Protein AF-A0AAD4MM34-F1 (afdb_monomer)

Radius of gyration: 17.15 Å; Cα contacts (8 Å, |Δi|>4): 185; chains: 1; bounding box: 42×34×50 Å

Solvent-accessible surface area (backbone atoms only — not comparable to full-atom values): 7566 Å² total; per-residue (Å²): 132,86,87,75,75,88,84,74,72,84,80,89,52,63,67,66,47,63,66,39,61,84,50,73,46,68,28,72,73,43,73,47,90,59,37,46,33,30,48,37,37,30,31,43,78,44,72,58,69,94,59,93,85,76,58,54,77,40,83,46,77,46,79,46,81,37,72,49,83,89,48,89,38,82,68,40,67,50,80,52,70,50,74,49,72,50,72,57,93,53,86,96,50,78,68,48,75,46,81,43,80,74,47,83,44,58,27,59,77,85,59,100,67,78,67,56,111

InterPro domains:
  IPR002083 MATH/TRAF domain [PF00917] (14-91)
  IPR008974 TRAF-like [G3DSA:2.60.210.10] (1-113)

Foldseek 3Di:
DPQDDDFDDDDPDPVVQQVPQPDKDWGAWDDTPLWTKIKIKGKDWDWPDPDPDDTDIDIDIDIDMDTNVVFQDQADWDWDKDKDWDDDPDPPDDIDIDTDHGDTHGGDPDDPPSPRD

Mean predicted aligned error: 9.87 Å

Nearest PDB structures (foldseek):
  1lwt-assembly1_A  TM=4.517E-01  e=5.619E+00  Saccharomyces cerevisiae
  1gpp-assembly1_A  TM=4.466E-01  e=9.126E+00  Saccharomyces cerevisiae

Sequence (117 aa):
MTEEGNLELRILNLEKLMHYETQQTLSPAKCIRGLAWKISVNPCSIFRHHAKANATQYKALQFFLQCNGGDDSSTWSCHASATLHIVSQKEGVDVIVHQLIKIHQLIPLNDHNFLSC

Secondary structure (DSSP, 8-state):
-----------S-HHHHHH-TT--EEPPPE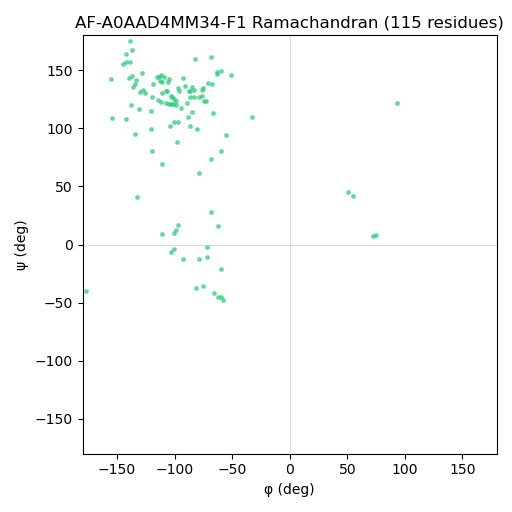EETTEEEEEEEEEEEEEE-S-TT--EEEEEEEEEEEESTT---SSEEEEEEEEEEE--SSTTPPPEEEEEEEEEEEE----S-----

pLDDT: mean 76.01, std 16.18, range [42.09, 93.81]

Structure (mmCIF, N/CA/C/O backbone):
data_AF-A0AAD4MM34-F1
#
_entry.id   AF-A0AAD4MM34-F1
#
loop_
_atom_site.group_PDB
_atom_site.id
_atom_site.type_symbol
_atom_site.label_atom_id
_atom_site.label_alt_id
_atom_site.label_comp_id
_atom_site.label_asym_id
_atom_site.label_entity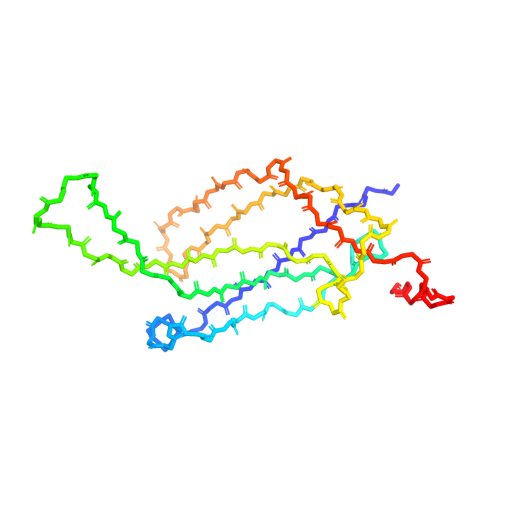_id
_atom_site.label_seq_id
_atom_site.pdbx_PDB_ins_code
_atom_site.Cartn_x
_atom_site.Cartn_y
_atom_site.Cartn_z
_atom_site.occupancy
_atom_site.B_iso_or_equiv
_atom_site.auth_seq_id
_atom_site.auth_comp_id
_atom_site.auth_asym_id
_atom_site.auth_atom_id
_atom_site.pdbx_PDB_model_num
ATOM 1 N N . MET A 1 1 ? -7.584 -0.112 -26.512 1.00 44.22 1 MET A N 1
ATOM 2 C CA . MET A 1 1 ? -7.502 -0.943 -25.294 1.00 44.22 1 MET A CA 1
ATOM 3 C C . MET A 1 1 ? -7.275 0.009 -24.138 1.00 44.22 1 MET A C 1
ATOM 5 O O . MET A 1 1 ? -6.279 0.714 -24.148 1.00 44.22 1 MET A O 1
ATOM 9 N N . THR A 1 2 ? -8.249 0.172 -23.248 1.00 46.62 2 THR A N 1
ATOM 10 C CA . THR A 1 2 ? -8.176 1.132 -22.138 1.00 46.62 2 THR A CA 1
ATOM 11 C C . THR A 1 2 ? -7.356 0.525 -20.999 1.00 46.62 2 THR A C 1
ATOM 13 O O . THR A 1 2 ? -7.823 -0.334 -20.262 1.00 46.62 2 THR A O 1
ATOM 16 N N . GLU A 1 3 ? -6.086 0.927 -20.931 1.00 61.25 3 GLU A N 1
ATOM 17 C CA . GLU A 1 3 ? -5.048 0.441 -20.012 1.00 61.25 3 GLU A CA 1
ATOM 18 C C . GLU A 1 3 ? -5.168 1.060 -18.602 1.00 61.25 3 GLU A C 1
ATOM 20 O O . GLU A 1 3 ? -4.282 1.785 -18.136 1.00 61.25 3 GLU A O 1
ATOM 25 N N . GLU A 1 4 ? -6.290 0.817 -17.930 1.00 73.88 4 GLU A N 1
ATOM 26 C CA . GLU A 1 4 ? -6.497 1.156 -16.518 1.00 73.88 4 GLU A CA 1
ATOM 27 C C . GLU A 1 4 ? -6.434 -0.122 -15.675 1.00 73.88 4 GLU A C 1
ATOM 29 O O . GLU A 1 4 ? -6.907 -1.182 -16.088 1.00 73.88 4 GLU A O 1
ATOM 34 N N . GLY A 1 5 ? -5.810 -0.051 -14.499 1.00 83.81 5 GLY A N 1
ATOM 35 C CA . GLY A 1 5 ? -5.616 -1.211 -13.637 1.00 83.81 5 GLY A CA 1
ATOM 36 C C . GLY A 1 5 ? -5.908 -0.889 -12.180 1.00 83.81 5 GLY A C 1
ATOM 37 O O . GLY A 1 5 ? -5.461 0.125 -11.657 1.00 83.81 5 GLY A O 1
ATOM 38 N N . ASN A 1 6 ? -6.637 -1.786 -11.519 1.00 90.12 6 ASN A N 1
ATOM 39 C CA . ASN A 1 6 ? -6.950 -1.675 -10.094 1.00 90.12 6 ASN A CA 1
ATOM 40 C C . ASN A 1 6 ? -5.983 -2.518 -9.261 1.00 90.12 6 ASN A C 1
ATOM 42 O O . ASN A 1 6 ? -5.739 -3.681 -9.599 1.00 90.12 6 ASN A O 1
ATOM 46 N N . LEU A 1 7 ? -5.478 -1.949 -8.169 1.00 91.44 7 LEU A N 1
ATOM 47 C CA . LEU A 1 7 ? -4.671 -2.625 -7.153 1.00 91.44 7 LEU A CA 1
ATOM 48 C C . LEU A 1 7 ? -5.473 -2.710 -5.858 1.00 91.44 7 LEU A C 1
ATOM 50 O O . LEU A 1 7 ? -6.216 -1.787 -5.533 1.00 91.44 7 LEU A O 1
ATOM 54 N N . GLU A 1 8 ? -5.286 -3.787 -5.105 1.00 93.69 8 GLU A N 1
ATOM 55 C CA . GLU A 1 8 ? -5.965 -3.983 -3.828 1.00 93.69 8 GLU A CA 1
ATOM 56 C C . GLU A 1 8 ? -4.977 -4.470 -2.768 1.00 93.69 8 GLU A C 1
ATOM 58 O O . GLU A 1 8 ? -4.127 -5.326 -3.024 1.00 93.69 8 GLU A O 1
ATOM 63 N N . LEU A 1 9 ? -5.106 -3.923 -1.560 1.00 93.81 9 LEU A N 1
ATOM 64 C CA . LEU A 1 9 ? -4.422 -4.395 -0.366 1.00 93.81 9 LEU A CA 1
ATOM 65 C C . LEU A 1 9 ? -5.440 -4.544 0.759 1.00 93.81 9 LEU A C 1
ATOM 67 O O . LEU A 1 9 ? -5.998 -3.559 1.241 1.00 93.81 9 LEU A O 1
ATOM 71 N N . ARG A 1 10 ? -5.631 -5.779 1.222 1.00 93.31 10 ARG A N 1
ATOM 72 C CA . ARG A 1 10 ? -6.487 -6.068 2.368 1.00 93.31 10 ARG A CA 1
ATOM 73 C C . ARG A 1 10 ? -5.668 -6.133 3.654 1.00 93.31 10 ARG A C 1
ATOM 75 O O . ARG A 1 10 ? -4.825 -7.010 3.823 1.00 93.31 10 ARG A O 1
ATOM 82 N N . ILE A 1 11 ? -5.957 -5.234 4.592 1.00 90.88 11 ILE A N 1
ATOM 83 C CA . ILE A 1 11 ? -5.346 -5.232 5.928 1.00 90.88 11 ILE A CA 1
ATOM 84 C C . ILE A 1 11 ? -6.172 -6.146 6.838 1.00 90.88 11 ILE A C 1
ATOM 86 O O . ILE A 1 11 ? -7.247 -5.772 7.296 1.00 90.88 11 ILE A O 1
ATOM 90 N N . LEU A 1 12 ? -5.681 -7.361 7.093 1.00 89.44 12 LEU A N 1
ATOM 91 C CA . LEU A 1 12 ? -6.401 -8.349 7.910 1.00 89.44 12 LEU A CA 1
ATOM 92 C C . LEU A 1 12 ? -6.342 -8.041 9.411 1.00 89.44 12 LEU A C 1
ATOM 94 O O . LEU A 1 12 ? -7.309 -8.277 10.126 1.00 89.44 12 LEU A O 1
ATOM 98 N N . ASN A 1 13 ? -5.211 -7.517 9.889 1.00 89.56 13 ASN A N 1
ATOM 99 C CA . ASN A 1 13 ? -5.007 -7.201 11.299 1.00 89.56 13 ASN A CA 1
ATOM 100 C C . ASN A 1 13 ? -4.379 -5.809 11.443 1.00 89.56 13 ASN A C 1
ATOM 102 O O . ASN A 1 13 ? -3.161 -5.646 11.338 1.00 89.56 13 ASN A O 1
ATOM 106 N N . LEU A 1 14 ? -5.239 -4.811 11.658 1.00 88.19 14 LEU A N 1
ATOM 107 C CA . LEU A 1 14 ? -4.831 -3.416 11.799 1.00 88.19 14 LEU A CA 1
ATOM 108 C C . LEU A 1 14 ? -3.988 -3.197 13.060 1.00 88.19 14 LEU A C 1
ATOM 110 O O . LEU A 1 14 ? -2.983 -2.505 12.994 1.00 88.19 14 LEU A O 1
ATOM 114 N N . GLU A 1 15 ? -4.345 -3.807 14.190 1.00 88.38 15 GLU A N 1
ATOM 115 C CA . GLU A 1 15 ? -3.599 -3.641 15.444 1.00 88.38 15 GLU A CA 1
ATOM 116 C C . GLU A 1 15 ? -2.166 -4.154 15.320 1.00 88.38 15 GLU A C 1
ATOM 118 O O . GLU A 1 15 ? -1.221 -3.458 15.688 1.00 88.38 15 GLU A O 1
ATOM 123 N N . LYS A 1 16 ? -2.002 -5.339 14.721 1.00 88.19 16 LYS A N 1
ATOM 124 C CA . LYS A 1 16 ? -0.689 -5.915 14.435 1.00 88.19 16 LYS A CA 1
ATOM 125 C C . LYS A 1 16 ? 0.117 -5.002 13.517 1.00 88.19 16 LYS A C 1
ATOM 127 O O . LYS A 1 16 ? 1.281 -4.751 13.805 1.00 88.19 16 LYS A O 1
ATOM 132 N N . LEU A 1 17 ? -0.499 -4.482 12.452 1.00 87.31 17 LEU A N 1
ATOM 133 C CA . LEU A 1 17 ? 0.156 -3.531 11.553 1.00 87.31 17 LEU A CA 1
ATOM 134 C C . LEU A 1 17 ? 0.629 -2.287 12.320 1.00 87.31 17 LEU A C 1
ATOM 136 O O . LEU A 1 17 ? 1.786 -1.913 12.211 1.00 87.31 17 LEU A O 1
ATOM 140 N N . MET A 1 18 ? -0.229 -1.697 13.155 1.00 86.81 18 MET A N 1
ATOM 141 C CA . MET A 1 18 ? 0.057 -0.478 13.926 1.00 86.81 18 MET A CA 1
ATOM 142 C C . MET A 1 18 ? 1.044 -0.670 15.094 1.00 86.81 18 MET A C 1
ATOM 144 O O . MET A 1 18 ? 1.474 0.317 15.707 1.00 86.81 18 MET A O 1
ATOM 148 N N . HIS A 1 19 ? 1.375 -1.916 15.445 1.00 85.31 19 HIS A N 1
ATOM 149 C CA . HIS A 1 19 ? 2.331 -2.237 16.504 1.00 85.31 19 HIS A CA 1
ATOM 150 C C . HIS A 1 19 ? 3.785 -2.135 16.022 1.00 85.31 19 HIS A C 1
ATOM 152 O O . HIS A 1 19 ? 4.640 -1.654 16.762 1.00 85.31 19 HIS A O 1
ATOM 158 N N . TYR A 1 20 ? 4.063 -2.539 14.780 1.00 78.56 20 TYR A N 1
ATOM 159 C CA . TYR A 1 20 ? 5.412 -2.550 14.213 1.00 78.56 20 TYR A CA 1
ATOM 160 C C . TYR A 1 20 ? 5.653 -1.301 13.361 1.00 78.56 20 TYR A C 1
ATOM 162 O O . TYR A 1 20 ? 5.438 -1.313 12.152 1.00 78.56 20 TYR A O 1
ATOM 170 N N . GLU A 1 21 ? 6.120 -0.216 13.983 1.00 69.56 21 GLU A N 1
ATOM 171 C CA . GLU A 1 21 ? 6.264 1.094 13.318 1.00 69.56 21 GLU A CA 1
ATOM 172 C C . GLU A 1 21 ? 7.201 1.095 12.098 1.00 69.56 21 GLU A C 1
ATOM 174 O O . GLU A 1 21 ? 7.084 1.957 11.233 1.00 69.56 21 GLU A O 1
ATOM 179 N N . THR A 1 22 ? 8.097 0.115 11.986 1.00 70.81 22 THR A N 1
ATOM 180 C CA . THR A 1 22 ? 9.037 -0.017 10.863 1.00 70.81 22 THR A CA 1
ATOM 181 C C . THR A 1 22 ? 8.608 -1.042 9.814 1.00 70.81 22 THR A C 1
ATOM 183 O O . THR A 1 22 ? 9.284 -1.185 8.795 1.00 70.81 22 THR A O 1
ATOM 186 N N . GLN A 1 23 ? 7.508 -1.773 10.025 1.00 80.56 23 GLN A N 1
ATOM 187 C CA . GLN A 1 23 ? 7.122 -2.855 9.125 1.00 80.56 23 GLN A CA 1
ATOM 188 C C . GLN A 1 23 ? 6.253 -2.337 7.977 1.00 80.56 23 GLN A C 1
ATOM 190 O O . GLN A 1 23 ? 5.077 -2.013 8.145 1.00 80.56 23 GLN A O 1
ATOM 195 N N . GLN A 1 24 ? 6.832 -2.328 6.778 1.00 85.19 24 GLN A N 1
ATOM 196 C CA . GLN A 1 24 ? 6.096 -2.077 5.547 1.00 85.19 24 GLN A CA 1
ATOM 197 C C . GLN A 1 24 ? 5.285 -3.316 5.147 1.00 85.19 24 GLN A C 1
ATOM 199 O O . GLN A 1 24 ? 5.792 -4.437 5.121 1.00 85.19 24 GLN A O 1
ATOM 204 N N . THR A 1 25 ? 4.019 -3.104 4.800 1.00 90.88 25 THR A N 1
ATOM 205 C CA . THR A 1 25 ? 3.145 -4.109 4.190 1.00 90.88 25 THR A CA 1
ATOM 206 C C . THR A 1 25 ? 2.937 -3.773 2.722 1.00 90.88 25 THR A C 1
ATOM 208 O O . THR A 1 25 ? 2.635 -2.629 2.387 1.00 90.88 25 THR A O 1
ATOM 211 N N . LEU A 1 26 ? 3.086 -4.769 1.849 1.00 90.62 26 LEU A N 1
ATOM 212 C CA . LEU A 1 26 ? 2.947 -4.626 0.400 1.00 90.62 26 LEU A CA 1
ATOM 213 C C . LEU A 1 26 ? 1.738 -5.406 -0.113 1.00 90.62 26 LEU A C 1
ATOM 215 O O . LEU A 1 26 ? 1.460 -6.510 0.355 1.00 90.62 26 LEU A O 1
ATOM 219 N N . SER A 1 27 ? 1.053 -4.859 -1.116 1.00 93.00 27 SER A N 1
ATOM 220 C CA . SER A 1 27 ? 0.141 -5.646 -1.945 1.00 93.00 27 SER A CA 1
ATOM 221 C C . SER A 1 27 ? 0.921 -6.644 -2.807 1.00 93.00 27 SER A C 1
ATOM 223 O O . SER A 1 27 ? 2.112 -6.440 -3.082 1.00 93.00 27 SER A O 1
ATOM 225 N N . PRO A 1 28 ? 0.250 -7.682 -3.335 1.00 91.50 28 PRO A N 1
ATOM 226 C CA . PRO A 1 28 ? 0.752 -8.387 -4.506 1.00 91.50 28 PRO A CA 1
ATOM 227 C C . PRO A 1 28 ? 1.101 -7.397 -5.626 1.00 91.50 28 PRO A C 1
ATOM 229 O O . PRO A 1 28 ? 0.444 -6.361 -5.776 1.00 91.50 28 PRO A O 1
ATOM 232 N N . ALA A 1 29 ? 2.141 -7.714 -6.400 1.00 88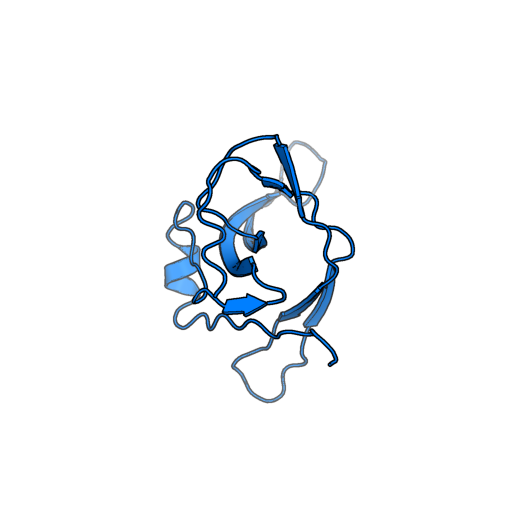.81 29 ALA A N 1
ATOM 233 C CA . ALA A 1 29 ? 2.482 -6.929 -7.579 1.00 88.81 29 ALA 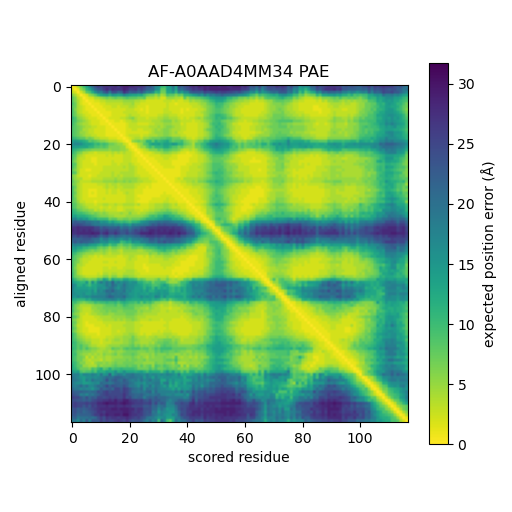A CA 1
ATOM 234 C C . ALA A 1 29 ? 1.433 -7.162 -8.666 1.00 88.81 29 ALA A C 1
ATOM 236 O O . ALA A 1 29 ? 1.030 -8.303 -8.898 1.00 88.81 29 ALA A O 1
ATOM 237 N N . LYS A 1 30 ? 1.029 -6.101 -9.361 1.00 89.44 30 LYS A N 1
ATOM 238 C CA . LYS A 1 30 ? 0.169 -6.209 -10.538 1.00 89.44 30 LYS A CA 1
ATOM 239 C C . LYS A 1 30 ? 0.784 -5.470 -11.710 1.00 89.44 30 LYS A C 1
ATOM 241 O O . LYS A 1 30 ? 1.199 -4.322 -11.566 1.00 89.44 30 LYS A O 1
ATOM 246 N N . CYS A 1 31 ? 0.803 -6.126 -12.865 1.00 86.56 31 CYS A N 1
ATOM 247 C CA . CYS A 1 31 ? 1.242 -5.488 -14.093 1.00 86.56 31 CYS A CA 1
ATOM 248 C C . CYS A 1 31 ? 0.182 -4.517 -14.603 1.00 86.56 31 CYS A C 1
ATOM 250 O O . CYS A 1 31 ? -0.960 -4.917 -14.837 1.00 86.56 31 CYS A O 1
ATOM 252 N N . ILE A 1 32 ? 0.552 -3.253 -14.781 1.00 87.06 32 ILE A N 1
ATOM 253 C CA . ILE A 1 32 ? -0.295 -2.233 -15.401 1.00 87.06 32 ILE A CA 1
ATOM 254 C C . ILE A 1 32 ? 0.607 -1.432 -16.335 1.00 87.06 32 ILE A C 1
ATOM 256 O O . ILE A 1 32 ? 1.598 -0.854 -15.887 1.00 87.06 32 ILE A O 1
ATOM 260 N N . ARG A 1 33 ? 0.276 -1.426 -17.633 1.00 84.19 33 ARG A N 1
ATOM 261 C CA . ARG A 1 33 ? 1.079 -0.781 -18.691 1.00 84.19 33 ARG A CA 1
ATOM 262 C C . ARG A 1 33 ? 2.538 -1.262 -18.729 1.00 84.19 33 ARG A C 1
ATOM 264 O O . ARG A 1 33 ? 3.453 -0.459 -18.861 1.00 84.19 33 ARG A O 1
ATOM 271 N N . GLY A 1 34 ? 2.748 -2.571 -18.558 1.00 81.50 34 GLY A N 1
ATOM 272 C CA . GLY A 1 34 ? 4.079 -3.193 -18.596 1.00 81.50 34 GLY A CA 1
ATOM 273 C C . GLY A 1 34 ? 4.967 -2.899 -17.381 1.00 81.50 34 GLY A C 1
ATOM 274 O O . GLY A 1 34 ? 6.139 -3.257 -17.387 1.00 81.50 34 GLY A O 1
ATOM 275 N N . LEU A 1 35 ? 4.431 -2.253 -16.341 1.00 83.88 35 LEU A N 1
ATOM 276 C CA . LEU A 1 35 ? 5.154 -1.939 -15.109 1.00 83.88 35 LEU A CA 1
ATOM 277 C C . LEU A 1 35 ? 4.529 -2.693 -13.935 1.00 83.88 35 LEU A C 1
ATOM 279 O O . LEU A 1 35 ? 3.310 -2.873 -13.877 1.00 83.88 35 LEU A O 1
ATOM 283 N N . ALA A 1 36 ? 5.356 -3.134 -12.991 1.00 87.38 36 ALA A N 1
ATOM 284 C CA . ALA A 1 36 ? 4.907 -3.805 -11.782 1.00 87.38 36 ALA A CA 1
ATOM 285 C C . ALA A 1 36 ? 4.534 -2.767 -10.718 1.00 87.38 36 ALA A C 1
ATOM 287 O O . ALA A 1 36 ? 5.388 -2.059 -10.182 1.00 87.38 36 ALA A O 1
ATOM 288 N N . TRP A 1 37 ? 3.252 -2.714 -10.371 1.00 88.69 37 TRP A N 1
ATOM 289 C CA . TRP A 1 37 ? 2.722 -1.796 -9.370 1.00 88.69 37 TRP A CA 1
ATOM 290 C C . TRP A 1 37 ? 2.417 -2.511 -8.058 1.00 88.69 37 TRP A C 1
ATOM 292 O O . TRP A 1 37 ? 1.929 -3.645 -8.062 1.00 88.69 37 TRP A O 1
ATOM 302 N N . LYS A 1 38 ? 2.672 -1.839 -6.932 1.00 90.75 38 LYS A N 1
ATOM 303 C CA . LYS A 1 38 ? 2.317 -2.301 -5.581 1.00 90.75 38 LYS A CA 1
ATOM 304 C C . LYS A 1 38 ? 1.795 -1.148 -4.735 1.00 90.75 38 LYS A C 1
ATOM 306 O O . LYS A 1 38 ? 2.325 -0.043 -4.796 1.00 90.75 38 LYS A O 1
ATOM 311 N N . ILE A 1 39 ? 0.807 -1.414 -3.889 1.00 91.62 39 ILE A N 1
ATOM 312 C CA . ILE A 1 39 ? 0.471 -0.528 -2.771 1.00 91.62 39 ILE A CA 1
ATOM 313 C C . ILE A 1 39 ? 1.418 -0.876 -1.627 1.00 91.62 39 ILE A C 1
ATOM 315 O O . ILE A 1 39 ? 1.570 -2.052 -1.297 1.00 91.62 39 ILE A O 1
ATOM 319 N N . SER A 1 40 ? 2.022 0.127 -1.000 1.00 89.62 40 SER A N 1
ATOM 320 C CA . SER A 1 40 ? 2.773 -0.053 0.236 1.00 89.62 40 SER A CA 1
ATOM 321 C C . SER A 1 40 ? 2.173 0.761 1.367 1.00 89.62 40 SER A C 1
ATOM 323 O O . SER A 1 40 ? 1.799 1.916 1.164 1.00 89.62 40 SER A O 1
ATOM 325 N N . VAL A 1 41 ? 2.096 0.156 2.546 1.00 90.44 41 VAL A N 1
ATOM 32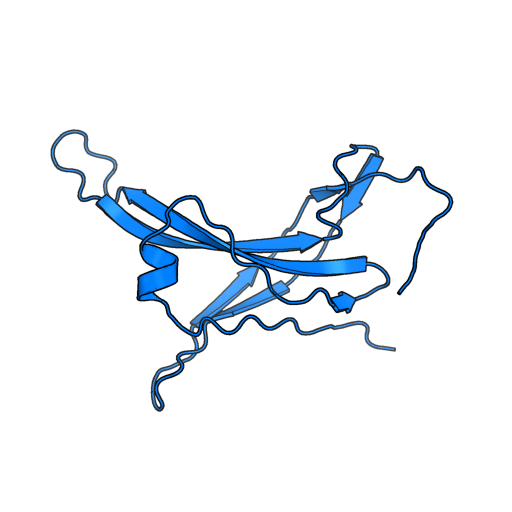6 C CA . VAL A 1 41 ? 1.524 0.764 3.742 1.00 90.44 41 VAL A CA 1
ATOM 327 C C . VAL A 1 41 ? 2.485 0.600 4.902 1.00 90.44 41 VAL A C 1
ATOM 329 O O . VAL A 1 41 ? 2.962 -0.503 5.163 1.00 90.44 41 VAL A O 1
ATOM 332 N N . ASN A 1 42 ? 2.739 1.685 5.614 1.00 88.44 42 ASN A N 1
ATOM 333 C CA . ASN A 1 42 ? 3.564 1.711 6.814 1.00 88.44 42 ASN A CA 1
ATOM 334 C C . ASN A 1 42 ? 2.855 2.520 7.907 1.00 88.44 42 ASN A C 1
ATOM 336 O O . ASN A 1 42 ? 2.241 3.554 7.618 1.00 88.44 42 ASN A O 1
ATOM 340 N N . PRO A 1 43 ? 2.940 2.088 9.171 1.00 89.62 43 PRO A N 1
ATOM 341 C CA . PRO A 1 43 ? 2.570 2.943 10.282 1.00 89.62 43 PRO A CA 1
ATOM 342 C C . PRO A 1 43 ? 3.487 4.162 10.339 1.00 89.62 43 PRO A C 1
ATOM 344 O O . PRO A 1 43 ? 4.674 4.094 10.019 1.00 89.62 43 PRO A O 1
ATOM 347 N N . CYS A 1 44 ? 2.942 5.286 10.775 1.00 85.38 44 CYS A N 1
ATOM 348 C CA . CYS A 1 44 ? 3.724 6.458 11.114 1.00 85.38 44 CYS A CA 1
ATOM 349 C C . CYS A 1 44 ? 3.135 7.158 12.336 1.00 85.38 44 CYS A C 1
ATOM 351 O O . CYS A 1 44 ? 1.949 7.037 12.654 1.00 85.38 44 CYS A O 1
ATOM 353 N N . SER A 1 45 ? 3.983 7.920 13.013 1.00 84.44 45 SER A N 1
ATOM 354 C CA . SER A 1 45 ? 3.558 8.834 14.062 1.00 84.44 45 SER A CA 1
ATOM 355 C C . SER A 1 45 ? 3.467 10.241 13.487 1.00 84.44 45 SER A C 1
ATOM 357 O O . SER A 1 45 ? 4.439 10.756 12.937 1.00 84.44 45 SER A O 1
ATOM 359 N N . ILE A 1 46 ? 2.296 10.861 13.606 1.00 80.88 46 ILE A N 1
ATOM 360 C CA . ILE A 1 46 ? 2.059 12.245 13.199 1.00 80.88 46 ILE A CA 1
ATOM 361 C C . ILE A 1 46 ? 1.837 13.113 14.434 1.00 80.88 46 ILE A C 1
ATOM 363 O O . ILE A 1 46 ? 1.143 12.728 15.376 1.00 80.88 46 ILE A O 1
ATOM 367 N N . PHE A 1 47 ? 2.393 14.318 14.414 1.00 77.31 47 PHE A N 1
ATOM 368 C CA . PHE A 1 47 ? 2.125 15.335 15.423 1.00 77.31 47 PHE A CA 1
ATOM 369 C C . PHE A 1 47 ? 1.084 16.296 14.859 1.00 77.31 47 PHE A C 1
ATOM 371 O O . PHE A 1 47 ? 1.307 16.913 13.816 1.00 77.31 47 PHE A O 1
ATOM 378 N N . ARG A 1 48 ? -0.069 16.427 15.523 1.00 59.34 48 ARG A N 1
ATOM 379 C CA . ARG A 1 48 ? -0.987 17.539 15.239 1.00 59.34 48 ARG A CA 1
ATOM 380 C C . ARG A 1 48 ? -0.629 18.693 16.178 1.00 59.34 48 ARG A C 1
ATOM 382 O O . ARG A 1 48 ? -0.425 18.461 17.364 1.00 59.34 48 ARG A O 1
ATOM 389 N N . HIS A 1 49 ? -0.605 19.908 15.625 1.00 56.62 49 HIS A N 1
ATOM 390 C CA . HIS A 1 49 ? -0.211 21.206 16.205 1.00 56.62 49 HIS A CA 1
ATOM 391 C C . HIS A 1 49 ? 1.257 21.631 16.002 1.00 56.62 49 HIS A C 1
ATOM 393 O O . HIS A 1 49 ? 2.195 21.003 16.476 1.00 56.62 49 HIS A O 1
ATOM 399 N N . HIS A 1 50 ? 1.421 22.796 15.361 1.00 52.94 50 HIS A N 1
ATOM 400 C CA . HIS A 1 50 ? 2.681 23.538 15.198 1.00 52.94 50 HIS A CA 1
ATOM 401 C C . HIS A 1 50 ? 3.196 24.201 16.498 1.00 52.94 50 HIS A C 1
ATOM 403 O O . HIS A 1 50 ? 4.248 24.839 16.486 1.00 52.94 50 HIS A O 1
ATOM 409 N N . ALA A 1 51 ? 2.475 24.093 17.619 1.00 53.50 51 ALA A N 1
ATOM 410 C CA . ALA A 1 51 ? 2.810 24.790 18.857 1.00 53.50 51 ALA A CA 1
ATOM 411 C C . ALA A 1 51 ? 3.589 23.875 19.818 1.00 53.50 51 ALA A C 1
ATOM 413 O O . ALA A 1 51 ? 3.042 22.967 20.443 1.00 53.50 51 ALA A O 1
ATOM 414 N N . LYS A 1 52 ? 4.894 24.144 19.907 1.00 55.88 52 LYS A N 1
ATOM 415 C CA . LYS A 1 52 ? 5.878 23.550 20.817 1.00 55.88 52 LYS A CA 1
ATOM 416 C C . LYS A 1 52 ? 5.441 23.698 22.285 1.00 55.88 52 LYS A C 1
ATOM 418 O O . LYS A 1 52 ? 5.700 24.737 22.876 1.00 55.88 52 LYS A O 1
ATOM 423 N N . ALA A 1 53 ? 4.778 22.684 22.845 1.00 59.97 53 ALA A N 1
ATOM 424 C CA . ALA A 1 53 ? 4.782 22.356 24.284 1.00 59.97 53 ALA A CA 1
ATOM 425 C C . ALA A 1 53 ? 3.977 21.077 24.586 1.00 59.97 53 ALA A C 1
ATOM 427 O O . ALA A 1 53 ? 4.438 20.256 25.366 1.00 59.97 53 ALA A O 1
ATOM 428 N N . ASN A 1 54 ? 2.828 20.871 23.924 1.00 62.16 54 ASN A N 1
ATOM 429 C CA . ASN A 1 54 ? 1.865 19.799 24.241 1.00 62.16 54 ASN A CA 1
ATOM 430 C C . ASN A 1 54 ? 1.397 19.027 22.990 1.00 62.16 54 ASN A C 1
ATOM 432 O O . ASN A 1 54 ? 0.209 18.751 22.829 1.00 62.16 54 ASN A O 1
ATOM 436 N N . ALA A 1 55 ? 2.301 18.729 22.054 1.00 66.25 55 ALA A N 1
ATOM 437 C CA . ALA A 1 55 ? 1.923 18.018 20.835 1.00 66.25 55 ALA A CA 1
ATOM 438 C C . ALA A 1 55 ? 1.474 16.585 21.170 1.00 66.25 55 ALA A C 1
ATOM 440 O O . ALA A 1 55 ? 2.273 15.758 21.607 1.00 66.25 55 ALA A O 1
ATOM 441 N N . THR A 1 56 ? 0.193 16.282 20.957 1.00 73.69 56 THR A N 1
ATOM 442 C CA . THR A 1 56 ? -0.312 14.909 21.041 1.00 73.69 56 THR A CA 1
ATOM 443 C C . THR A 1 56 ? 0.171 14.132 19.818 1.00 73.69 56 THR A C 1
ATOM 445 O O . THR A 1 56 ? -0.072 14.534 18.676 1.00 73.69 56 THR A O 1
ATOM 448 N N . GLN A 1 57 ? 0.872 13.026 20.061 1.00 79.00 57 GLN A N 1
ATOM 449 C CA . GLN A 1 57 ? 1.292 12.088 19.026 1.00 79.00 57 GLN A CA 1
ATOM 450 C C . GLN A 1 57 ? 0.108 11.199 18.642 1.00 79.00 57 GLN A C 1
ATOM 452 O O . GLN A 1 57 ? -0.508 10.565 19.498 1.00 79.00 57 GLN A O 1
ATOM 457 N N . TYR A 1 58 ? -0.201 11.140 17.350 1.00 83.38 58 TYR A N 1
ATOM 458 C CA . TYR A 1 58 ? -1.218 10.252 16.799 1.00 83.38 58 TYR A CA 1
ATOM 459 C C . TYR A 1 58 ? -0.547 9.201 15.931 1.00 83.38 58 TYR A C 1
ATOM 461 O O . TYR A 1 58 ? 0.366 9.510 15.165 1.00 83.38 58 TYR A O 1
ATOM 469 N N . LYS A 1 59 ? -1.034 7.965 16.008 1.00 84.44 59 LYS A N 1
ATOM 470 C CA . LYS A 1 59 ? -0.638 6.926 15.064 1.00 84.44 59 LYS A CA 1
ATOM 471 C C . LYS A 1 59 ? -1.499 7.017 13.805 1.00 84.44 59 LYS A C 1
ATOM 473 O O . LYS A 1 59 ? -2.717 7.164 13.895 1.00 84.44 59 LYS A O 1
ATOM 478 N N . ALA A 1 60 ? -0.869 6.920 12.646 1.00 86.12 60 ALA A N 1
ATOM 479 C CA . ALA A 1 60 ? -1.511 6.947 11.341 1.00 86.12 60 ALA A CA 1
ATOM 480 C C . ALA A 1 60 ? -0.916 5.867 10.425 1.00 86.12 60 ALA A C 1
ATOM 482 O O . ALA A 1 60 ? 0.119 5.280 10.732 1.00 86.12 60 ALA A O 1
ATOM 483 N N . LEU A 1 61 ? -1.584 5.607 9.302 1.00 87.56 61 LEU A N 1
ATOM 484 C CA . LEU A 1 61 ? -1.047 4.803 8.208 1.00 87.56 61 LEU A CA 1
ATOM 485 C C . LEU A 1 61 ? -0.680 5.725 7.049 1.00 87.56 61 LEU A C 1
ATOM 487 O O . LEU A 1 61 ? -1.486 6.562 6.638 1.00 87.56 61 LEU A O 1
ATOM 491 N N . GLN A 1 62 ? 0.517 5.545 6.510 1.00 87.19 62 GLN A N 1
ATOM 492 C CA . GLN A 1 62 ? 0.929 6.137 5.246 1.00 87.19 62 GLN A CA 1
ATOM 493 C C . GLN A 1 62 ? 0.717 5.123 4.131 1.00 87.19 62 GLN A C 1
ATOM 495 O O . GLN A 1 62 ? 1.093 3.962 4.257 1.00 87.19 62 GLN A O 1
ATOM 500 N N . PHE A 1 63 ? 0.089 5.574 3.049 1.00 87.62 63 PHE A N 1
ATOM 501 C CA . PHE A 1 63 ? -0.154 4.785 1.849 1.00 87.62 63 PHE A CA 1
ATOM 502 C C . PHE A 1 63 ? 0.710 5.348 0.729 1.00 87.62 63 PHE A C 1
ATOM 504 O O . PHE A 1 63 ? 0.682 6.549 0.463 1.00 87.62 63 PHE A O 1
ATOM 511 N N . PHE A 1 64 ? 1.436 4.473 0.049 1.00 86.38 64 PHE A N 1
ATOM 512 C CA . PHE A 1 64 ? 2.239 4.817 -1.113 1.00 86.38 64 PHE A CA 1
ATOM 513 C C . PHE A 1 64 ? 1.911 3.878 -2.264 1.00 86.38 64 PHE A C 1
ATOM 515 O O . PHE A 1 64 ? 1.613 2.701 -2.058 1.00 86.38 64 PHE A O 1
ATOM 522 N N . LEU A 1 65 ? 2.003 4.398 -3.481 1.00 87.31 65 LEU A N 1
ATOM 523 C CA . LEU A 1 65 ? 1.953 3.602 -4.695 1.00 87.31 65 LEU A CA 1
ATOM 524 C C . LEU A 1 65 ? 3.379 3.470 -5.234 1.00 87.31 65 LEU A C 1
ATOM 526 O O . LEU A 1 65 ? 4.037 4.476 -5.489 1.00 87.31 65 LEU A O 1
ATOM 530 N N . GLN A 1 66 ? 3.858 2.236 -5.356 1.00 85.31 66 GLN A N 1
ATOM 531 C CA . GLN A 1 66 ? 5.187 1.908 -5.857 1.00 85.31 66 GLN A CA 1
ATOM 532 C C . GLN A 1 66 ? 5.086 1.417 -7.297 1.00 85.31 66 GLN A C 1
ATOM 534 O O . GLN A 1 66 ? 4.349 0.470 -7.577 1.00 85.31 66 GLN A O 1
ATOM 539 N N . CYS A 1 67 ? 5.864 2.031 -8.181 1.00 84.31 67 CYS A N 1
ATOM 540 C CA . CYS A 1 67 ? 6.114 1.555 -9.532 1.00 84.31 67 CYS A CA 1
ATOM 541 C C . CYS A 1 67 ? 7.522 0.950 -9.579 1.00 84.31 67 CYS A C 1
ATOM 543 O O . CYS A 1 67 ? 8.481 1.650 -9.278 1.00 84.31 67 CYS A O 1
ATOM 545 N N . ASN A 1 68 ? 7.651 -0.332 -9.936 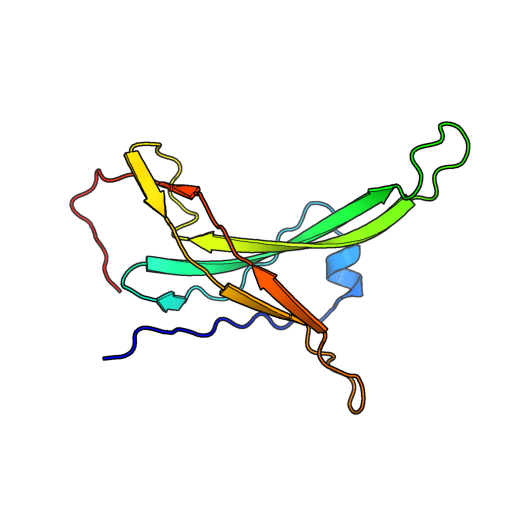1.00 77.06 68 ASN A N 1
ATOM 546 C CA . ASN A 1 68 ? 8.936 -1.034 -10.075 1.00 77.06 68 ASN A CA 1
ATOM 547 C C . ASN A 1 68 ? 9.882 -0.881 -8.862 1.00 77.06 68 ASN A C 1
ATOM 549 O O . ASN A 1 68 ? 11.074 -0.659 -9.018 1.00 77.06 68 ASN A O 1
ATOM 553 N N . GLY A 1 69 ? 9.361 -1.027 -7.637 1.00 62.16 69 GLY A N 1
ATOM 554 C CA . GLY A 1 69 ? 10.091 -0.767 -6.380 1.00 62.16 69 GLY A CA 1
ATOM 555 C C . GLY A 1 69 ? 11.239 -1.726 -6.012 1.00 62.16 69 GLY A C 1
ATOM 556 O O . GLY A 1 69 ? 11.465 -1.941 -4.827 1.00 62.16 69 GLY A O 1
ATOM 557 N N . GLY A 1 70 ? 11.900 -2.351 -6.986 1.00 58.69 70 GLY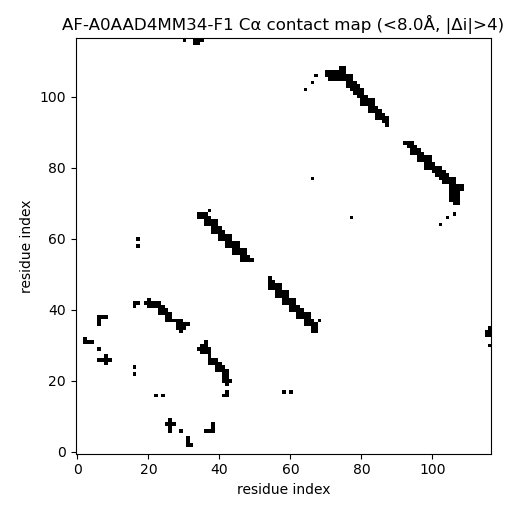 A N 1
ATOM 558 C CA . GLY A 1 70 ? 13.141 -3.111 -6.797 1.00 58.69 70 GLY A CA 1
ATOM 559 C C . GLY A 1 70 ? 14.359 -2.446 -7.440 1.00 58.69 70 GLY A C 1
ATOM 560 O O . GLY A 1 70 ? 15.393 -3.098 -7.539 1.00 58.69 70 GLY A O 1
ATOM 561 N N . ASP A 1 71 ? 14.218 -1.209 -7.923 1.00 57.53 71 ASP A N 1
ATOM 562 C CA . ASP A 1 71 ? 15.146 -0.630 -8.884 1.00 57.53 71 ASP A CA 1
ATOM 563 C C . ASP A 1 71 ? 15.403 0.868 -8.618 1.00 57.53 71 ASP A C 1
ATOM 565 O O . ASP A 1 71 ? 14.521 1.704 -8.810 1.00 57.53 71 ASP A O 1
ATOM 569 N N . ASP A 1 72 ? 16.606 1.200 -8.133 1.00 55.34 72 ASP A N 1
ATOM 570 C CA . ASP A 1 72 ? 16.939 2.498 -7.507 1.00 55.34 72 ASP A CA 1
ATOM 571 C C . ASP A 1 72 ? 17.680 3.492 -8.432 1.00 55.34 72 ASP A C 1
ATOM 573 O O . ASP A 1 72 ? 18.191 4.514 -7.965 1.00 55.34 72 ASP A O 1
ATOM 577 N N . SER A 1 73 ? 17.804 3.230 -9.740 1.00 55.75 73 SER A N 1
ATOM 578 C CA . SER A 1 73 ? 18.525 4.164 -10.629 1.00 55.75 73 SER A CA 1
ATOM 579 C C . SER A 1 73 ? 17.706 5.358 -11.126 1.00 55.75 73 SER A C 1
ATOM 581 O O . SER A 1 73 ? 16.484 5.403 -11.086 1.00 55.75 73 SER A O 1
ATOM 583 N N . SER A 1 74 ? 18.432 6.387 -11.552 1.00 59.28 74 SER A N 1
ATOM 584 C CA . SER A 1 74 ? 17.973 7.747 -11.808 1.00 59.28 74 SER A CA 1
ATOM 585 C C . SER A 1 74 ? 17.652 8.061 -13.280 1.00 59.28 74 SER A C 1
ATOM 587 O O . SER A 1 74 ? 17.608 9.235 -13.645 1.00 59.28 74 SER A O 1
ATOM 589 N N . THR A 1 75 ? 17.475 7.059 -14.155 1.00 63.75 75 THR A N 1
ATOM 590 C CA . THR A 1 75 ? 17.527 7.249 -15.629 1.00 63.75 75 THR A CA 1
ATOM 591 C C . THR A 1 75 ? 16.181 7.283 -16.377 1.00 63.75 75 THR A C 1
ATOM 593 O O . THR A 1 75 ? 16.151 7.633 -17.553 1.00 63.75 75 THR A O 1
ATOM 596 N N . TRP A 1 76 ? 15.054 7.026 -15.721 1.00 69.62 76 TRP A N 1
ATOM 597 C CA . TRP A 1 76 ? 13.682 7.315 -16.159 1.00 69.62 76 TRP A CA 1
ATOM 598 C C . TRP A 1 76 ? 12.854 7.842 -15.007 1.00 69.62 76 TRP A C 1
ATOM 600 O O . TRP A 1 76 ? 13.320 7.901 -13.878 1.00 69.62 76 TRP A O 1
ATOM 610 N N . SER A 1 77 ? 11.616 8.242 -15.297 1.00 71.44 77 SER A N 1
ATOM 611 C CA . SER A 1 77 ? 10.627 8.493 -14.261 1.00 71.44 77 SER A CA 1
ATOM 612 C C . SER A 1 77 ? 9.260 7.936 -14.630 1.00 71.44 77 SER A C 1
ATOM 614 O O . SER A 1 77 ? 8.878 7.955 -15.799 1.00 71.44 77 SER A O 1
ATOM 616 N N . CYS A 1 78 ? 8.518 7.442 -13.642 1.00 76.75 78 CYS A N 1
ATOM 617 C CA . CYS A 1 78 ? 7.120 7.068 -13.817 1.00 76.75 78 CYS A CA 1
ATOM 618 C C . CYS A 1 78 ? 6.222 8.282 -13.574 1.00 76.75 78 CYS A C 1
ATOM 620 O O . CYS A 1 78 ? 6.383 8.960 -12.558 1.00 76.75 78 CYS A O 1
ATOM 622 N N . HIS A 1 79 ? 5.267 8.524 -14.475 1.00 79.00 79 HIS A N 1
ATOM 623 C CA . HIS A 1 79 ? 4.178 9.480 -14.283 1.00 79.00 79 HIS A CA 1
ATOM 624 C C . HIS A 1 79 ? 2.852 8.729 -14.394 1.00 79.00 79 HIS A C 1
ATOM 626 O O . HIS A 1 79 ? 2.494 8.236 -15.461 1.00 79.00 79 HIS A O 1
ATOM 632 N N . ALA A 1 80 ? 2.111 8.671 -13.291 1.00 81.06 80 ALA A N 1
ATOM 633 C CA . ALA A 1 80 ? 0.758 8.134 -13.266 1.00 81.06 80 ALA A CA 1
ATOM 634 C C . ALA A 1 80 ? -0.163 8.993 -12.398 1.00 81.06 80 ALA A C 1
ATOM 636 O O . ALA A 1 80 ? 0.287 9.700 -11.491 1.00 81.06 80 ALA A O 1
ATOM 637 N N . SER A 1 81 ? -1.459 8.880 -12.683 1.00 84.00 81 SER A N 1
ATOM 638 C CA . SER A 1 81 ? -2.535 9.319 -11.801 1.00 84.00 81 SER A CA 1
ATOM 639 C C . SER A 1 81 ? -3.240 8.086 -11.245 1.00 84.00 81 SER A C 1
ATOM 641 O O . SER A 1 81 ? -3.348 7.063 -11.922 1.00 84.00 81 SER A O 1
ATOM 643 N N . ALA A 1 82 ? -3.678 8.163 -9.995 1.00 87.25 82 ALA A N 1
ATOM 644 C CA . ALA A 1 82 ? -4.392 7.081 -9.337 1.00 87.25 82 ALA A CA 1
ATOM 645 C C . ALA A 1 82 ? -5.459 7.650 -8.403 1.00 87.25 82 ALA A C 1
ATOM 647 O O . ALA A 1 82 ? -5.330 8.761 -7.895 1.00 87.25 82 ALA A O 1
ATOM 648 N N . THR A 1 83 ? -6.495 6.865 -8.130 1.00 90.31 83 THR A N 1
ATOM 649 C CA . THR A 1 83 ? -7.459 7.180 -7.073 1.00 90.31 83 THR A CA 1
ATOM 650 C C . THR A 1 83 ? -7.300 6.150 -5.966 1.00 90.31 83 THR A C 1
ATOM 652 O O . THR A 1 83 ? -7.405 4.950 -6.209 1.00 90.31 83 THR A O 1
ATOM 655 N N . LEU A 1 84 ? -7.015 6.611 -4.750 1.00 90.25 84 LEU A N 1
ATOM 656 C CA . LEU A 1 84 ? -6.942 5.772 -3.562 1.00 90.25 84 LEU A CA 1
ATOM 657 C C . LEU A 1 84 ? -8.325 5.688 -2.920 1.00 90.25 84 LEU A C 1
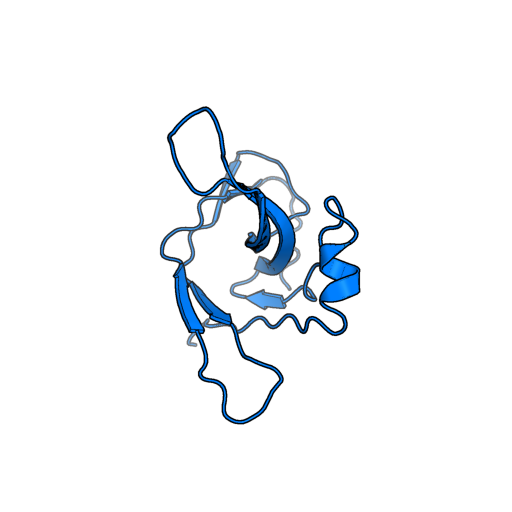ATOM 659 O O . LEU A 1 84 ? -8.893 6.700 -2.512 1.00 90.25 84 LEU A O 1
ATOM 663 N N . HIS A 1 85 ? -8.829 4.467 -2.793 1.00 92.69 85 HIS A N 1
ATOM 664 C CA . HIS A 1 85 ? -10.058 4.162 -2.074 1.00 92.69 85 HIS A CA 1
ATOM 665 C C . HIS A 1 85 ? -9.693 3.466 -0.763 1.00 92.69 85 HIS A C 1
ATOM 667 O O . HIS A 1 85 ? -9.056 2.413 -0.772 1.00 92.69 85 HIS A O 1
ATOM 673 N N . ILE A 1 86 ? -10.102 4.041 0.366 1.00 91.69 86 ILE A N 1
ATOM 674 C CA . ILE A 1 86 ? -10.016 3.405 1.680 1.00 91.69 86 ILE A CA 1
ATOM 675 C C . ILE A 1 86 ? -11.407 2.871 2.006 1.00 91.69 86 ILE A C 1
ATOM 677 O O . ILE A 1 86 ? -12.329 3.627 2.316 1.00 91.69 86 ILE A O 1
ATOM 681 N N . VAL A 1 87 ? -11.546 1.552 1.904 1.00 92.25 87 VAL A N 1
ATOM 682 C CA . VAL A 1 87 ? -12.810 0.842 2.105 1.00 92.25 87 VAL A CA 1
ATOM 683 C C . VAL A 1 87 ? -12.833 0.238 3.505 1.00 92.25 87 VAL A C 1
ATOM 685 O O . VAL A 1 87 ? -11.928 -0.505 3.893 1.00 92.25 87 VAL A O 1
ATOM 688 N N . SER A 1 88 ? -13.872 0.552 4.277 1.00 89.44 88 SER A N 1
ATOM 689 C CA . SER A 1 88 ? -14.113 -0.086 5.570 1.00 89.44 88 SER A CA 1
ATOM 690 C C . SER A 1 88 ? -14.488 -1.557 5.386 1.00 89.44 88 SER A C 1
ATOM 692 O O . SER A 1 88 ? -15.300 -1.898 4.535 1.00 89.44 88 SER A O 1
ATOM 694 N N . GLN A 1 89 ? -13.946 -2.434 6.236 1.00 87.62 89 GLN A N 1
ATOM 695 C CA . GLN A 1 89 ? -14.380 -3.837 6.301 1.00 87.62 89 GLN A CA 1
ATOM 696 C C . GLN A 1 89 ? -15.692 -4.023 7.079 1.00 87.62 89 GLN A C 1
ATOM 698 O O . GLN A 1 89 ? -16.274 -5.102 7.039 1.00 87.62 89 GLN A O 1
ATOM 703 N N . LYS A 1 90 ? -16.145 -2.996 7.809 1.00 89.25 90 LYS A N 1
ATOM 704 C CA . LYS A 1 90 ? -17.459 -2.980 8.459 1.00 89.25 90 LYS A CA 1
ATOM 705 C C . LYS A 1 90 ? -18.501 -2.466 7.476 1.00 89.25 90 LYS A C 1
ATOM 707 O O . LYS A 1 90 ? -18.289 -1.413 6.872 1.00 89.25 90 LYS A O 1
ATOM 712 N N . GLU A 1 91 ? -19.614 -3.184 7.377 1.00 89.50 91 GLU A N 1
ATOM 713 C CA . GLU A 1 91 ? -20.774 -2.772 6.588 1.00 89.50 91 GLU A CA 1
ATOM 714 C C . GLU A 1 91 ? -21.339 -1.427 7.069 1.00 89.50 91 GLU A C 1
ATOM 716 O O . GLU A 1 91 ? -21.249 -1.082 8.249 1.00 89.50 91 GLU A O 1
ATOM 721 N N . GLY A 1 92 ? -21.918 -0.665 6.138 1.00 90.81 92 GLY A N 1
ATOM 722 C CA . GLY A 1 92 ? -22.570 0.618 6.425 1.00 90.81 92 GLY A CA 1
ATOM 723 C C . GLY A 1 92 ? -21.626 1.793 6.692 1.00 90.81 92 GLY A C 1
ATOM 724 O O . GLY A 1 92 ? -22.091 2.856 7.089 1.00 90.81 92 GLY A O 1
ATOM 725 N N . VAL A 1 93 ? -20.317 1.624 6.491 1.00 92.19 93 VAL A N 1
ATOM 726 C CA . VAL A 1 93 ? -19.335 2.711 6.591 1.00 92.19 93 VAL A CA 1
ATOM 727 C C . VAL A 1 93 ? -18.929 3.161 5.192 1.00 92.19 93 VAL A C 1
ATOM 729 O O . VAL A 1 93 ? -18.505 2.341 4.376 1.00 92.19 93 VAL A O 1
ATOM 732 N N . ASP A 1 94 ? -19.025 4.464 4.941 1.00 91.50 94 ASP A N 1
ATOM 733 C CA . ASP A 1 94 ? -18.709 5.055 3.643 1.00 91.50 94 ASP A CA 1
ATOM 734 C C . ASP A 1 94 ? -17.239 4.875 3.243 1.00 91.50 94 ASP A C 1
ATOM 736 O O . ASP A 1 94 ? -16.320 4.867 4.070 1.00 91.50 94 ASP A O 1
ATOM 740 N N . VAL A 1 95 ? -17.018 4.763 1.933 1.00 90.00 95 VAL A N 1
ATOM 741 C CA . VAL A 1 95 ? -15.678 4.704 1.344 1.00 90.00 95 VAL A CA 1
ATOM 742 C C . VAL A 1 95 ? -15.066 6.099 1.342 1.00 90.00 95 VAL A C 1
ATOM 744 O O . VAL A 1 95 ? -15.642 7.044 0.807 1.00 90.00 95 VAL A O 1
ATOM 747 N N . ILE A 1 96 ? -13.854 6.215 1.880 1.00 89.12 96 ILE A N 1
ATOM 748 C CA . ILE A 1 96 ? -13.068 7.447 1.787 1.00 89.12 96 ILE A CA 1
ATOM 749 C C . ILE A 1 96 ? -12.279 7.401 0.476 1.00 89.12 96 ILE A C 1
ATOM 751 O O . ILE A 1 96 ? -11.562 6.434 0.216 1.00 89.12 96 ILE A O 1
ATOM 755 N N . VAL A 1 97 ? -12.394 8.444 -0.345 1.00 86.25 97 VAL A N 1
ATOM 756 C CA . VAL A 1 97 ? -11.759 8.517 -1.669 1.00 86.25 97 VAL A CA 1
ATOM 757 C C . VAL A 1 97 ? -10.801 9.704 -1.726 1.00 86.25 97 VAL A C 1
ATOM 759 O O . VAL A 1 97 ? -11.192 10.836 -1.450 1.00 86.25 97 VAL A O 1
ATOM 762 N N . HIS A 1 98 ? -9.553 9.457 -2.120 1.00 82.38 98 HIS A N 1
ATOM 763 C CA . HIS A 1 98 ? -8.535 10.484 -2.339 1.00 82.38 98 HIS A CA 1
ATOM 764 C C . HIS A 1 98 ? -7.943 10.364 -3.748 1.00 82.38 98 HIS A C 1
ATOM 766 O O . HIS A 1 98 ? -7.494 9.292 -4.147 1.00 82.38 98 HIS A O 1
ATOM 772 N N . GLN A 1 99 ? -7.881 11.468 -4.495 1.00 76.44 99 GLN A N 1
ATOM 773 C CA . GLN A 1 99 ? -7.179 11.505 -5.781 1.00 76.44 99 GLN A CA 1
ATOM 774 C C . GLN A 1 99 ? -5.678 11.736 -5.574 1.00 76.44 99 GLN A C 1
ATOM 776 O O . GLN A 1 99 ? -5.266 12.694 -4.920 1.00 76.44 99 GLN A O 1
ATOM 781 N N . LEU A 1 100 ? -4.855 10.868 -6.158 1.00 69.69 100 LEU A N 1
ATOM 782 C CA . LEU A 1 100 ? -3.399 10.960 -6.172 1.00 69.69 100 LEU A CA 1
ATOM 783 C C . LEU A 1 100 ? -2.964 11.433 -7.562 1.00 69.69 100 LEU A C 1
ATOM 785 O O . LEU A 1 100 ? -2.967 10.677 -8.532 1.00 69.69 100 LEU A O 1
ATOM 789 N N . ILE A 1 101 ? -2.629 12.718 -7.662 1.00 56.03 101 ILE A N 1
ATOM 790 C CA . ILE A 1 101 ? -2.505 13.396 -8.962 1.00 56.03 101 ILE A CA 1
ATOM 791 C C . ILE A 1 101 ? -1.067 13.352 -9.507 1.00 56.03 101 ILE A C 1
ATOM 793 O O . ILE A 1 101 ? -0.848 13.630 -10.681 1.00 56.03 101 ILE A O 1
ATOM 797 N N . LYS A 1 102 ? -0.061 12.978 -8.703 1.00 58.19 102 LYS A N 1
ATOM 798 C CA . LYS A 1 102 ? 1.328 12.980 -9.179 1.00 58.19 102 LYS A CA 1
ATOM 799 C C . LYS A 1 102 ? 2.214 11.997 -8.428 1.00 58.19 102 LYS A C 1
ATOM 801 O O . LYS A 1 102 ? 2.589 12.236 -7.284 1.00 58.19 102 LYS A O 1
ATOM 806 N N . ILE A 1 103 ? 2.592 10.923 -9.107 1.00 60.75 103 ILE A N 1
ATOM 807 C CA . ILE A 1 103 ? 3.724 10.085 -8.712 1.00 60.75 103 ILE A CA 1
ATOM 808 C C . ILE A 1 103 ? 4.874 10.499 -9.620 1.00 60.75 103 ILE A C 1
ATOM 810 O O . ILE A 1 103 ? 4.721 10.471 -10.835 1.00 60.75 103 ILE A O 1
ATOM 814 N N . HIS A 1 104 ? 5.983 10.951 -9.040 1.00 51.62 104 HIS A N 1
ATOM 815 C CA . HIS A 1 104 ? 7.246 11.122 -9.748 1.00 51.62 104 HIS A CA 1
ATOM 816 C C . HIS A 1 104 ? 8.259 10.239 -9.030 1.00 51.62 104 HIS A C 1
ATOM 818 O O . HIS A 1 104 ? 8.729 10.583 -7.948 1.00 51.62 104 HIS A O 1
ATOM 824 N N . GLN A 1 105 ? 8.513 9.061 -9.589 1.00 56.28 105 GLN A N 1
ATOM 825 C CA . GLN A 1 105 ? 9.557 8.153 -9.115 1.00 56.28 105 GLN A CA 1
ATOM 826 C C . GLN A 1 105 ? 10.598 8.047 -10.214 1.00 56.28 105 GLN A C 1
ATOM 828 O O . GLN A 1 105 ? 10.208 7.741 -11.336 1.00 56.28 105 GLN A O 1
ATOM 833 N N . LEU A 1 106 ? 11.865 8.342 -9.910 1.00 47.59 106 LEU A N 1
ATOM 834 C CA . LEU A 1 106 ? 12.984 8.056 -10.807 1.00 47.59 106 LEU A CA 1
ATOM 835 C C . LEU A 1 106 ? 13.283 6.554 -10.758 1.00 47.59 106 LEU A C 1
ATOM 837 O O . LEU A 1 106 ? 13.262 5.993 -9.667 1.00 47.59 106 LEU A O 1
ATOM 841 N N . ILE A 1 107 ? 13.481 5.904 -11.901 1.00 49.06 107 ILE A N 1
ATOM 842 C CA . ILE A 1 107 ? 13.711 4.454 -12.001 1.00 49.06 107 ILE A CA 1
ATOM 843 C C . ILE A 1 107 ? 14.771 4.215 -13.142 1.00 49.06 107 ILE A C 1
ATOM 845 O O . ILE A 1 107 ? 15.050 5.173 -13.859 1.00 49.06 107 ILE A O 1
ATOM 849 N N . PRO A 1 108 ? 15.475 3.069 -13.340 1.00 42.75 108 PRO A N 1
ATOM 850 C CA . PRO A 1 108 ? 16.512 2.888 -14.404 1.00 42.75 108 PRO A CA 1
ATOM 851 C C . PRO A 1 108 ? 16.121 2.300 -15.771 1.00 42.75 108 PRO A C 1
ATOM 853 O O . PRO A 1 108 ? 15.345 1.356 -15.851 1.00 42.75 108 PRO A O 1
ATOM 856 N N . LEU A 1 109 ? 16.741 2.792 -16.853 1.00 44.75 109 LEU A N 1
ATOM 857 C CA . LEU A 1 109 ? 16.554 2.318 -18.237 1.00 44.75 109 LEU A CA 1
ATOM 858 C C . LEU A 1 109 ? 17.635 1.348 -18.738 1.00 44.75 109 LEU A C 1
ATOM 860 O O . LEU A 1 109 ? 17.690 1.072 -19.934 1.00 44.75 109 LEU A O 1
ATOM 864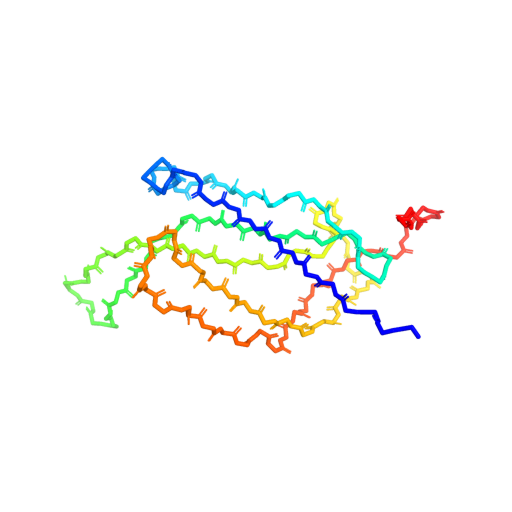 N N . ASN A 1 110 ? 18.480 0.812 -17.861 1.00 44.50 110 ASN A N 1
ATOM 865 C CA . ASN A 1 110 ? 19.552 -0.089 -18.274 1.00 44.50 110 ASN A CA 1
ATOM 866 C C . ASN A 1 110 ? 19.398 -1.457 -17.626 1.00 44.50 110 ASN A C 1
ATOM 868 O O . ASN A 1 110 ? 20.090 -1.775 -16.672 1.00 44.50 110 ASN A O 1
ATOM 872 N N . ASP A 1 111 ? 18.516 -2.259 -18.207 1.00 42.09 111 ASP A N 1
ATOM 873 C CA . ASP A 1 111 ? 18.838 -3.638 -18.533 1.00 42.09 111 ASP A CA 1
ATOM 874 C C . ASP A 1 111 ? 17.934 -4.073 -19.681 1.00 42.09 111 ASP A C 1
ATOM 876 O O . ASP A 1 111 ? 16.752 -3.737 -19.737 1.00 42.09 111 ASP A O 1
ATOM 880 N N . HIS A 1 112 ? 18.471 -4.871 -20.600 1.00 46.50 112 HIS A N 1
ATOM 881 C CA . HIS A 1 112 ? 17.724 -5.515 -21.687 1.00 46.50 112 HIS A CA 1
ATOM 882 C C . HIS A 1 112 ? 16.636 -6.500 -21.202 1.00 46.50 112 HIS A C 1
ATOM 884 O O . HIS A 1 112 ? 16.097 -7.272 -21.990 1.00 46.50 112 HIS A O 1
ATOM 890 N N . ASN A 1 113 ? 16.265 -6.432 -19.926 1.00 45.34 113 ASN A N 1
ATOM 891 C CA . ASN A 1 113 ? 15.121 -7.073 -19.321 1.00 45.34 113 ASN A CA 1
ATOM 892 C C . ASN A 1 113 ? 14.093 -6.002 -18.940 1.00 45.34 113 ASN A C 1
ATOM 894 O O . ASN A 1 113 ? 13.755 -5.829 -17.770 1.00 45.34 113 ASN A O 1
ATOM 898 N N . PHE A 1 114 ? 13.474 -5.385 -19.950 1.00 46.78 114 PHE A N 1
ATOM 899 C CA . PHE A 1 114 ? 12.028 -5.221 -19.853 1.00 46.78 114 PHE A CA 1
ATOM 900 C C . PHE A 1 114 ? 11.453 -6.641 -19.758 1.00 46.78 114 PHE A C 1
ATOM 902 O O . PHE A 1 114 ? 10.983 -7.212 -20.741 1.00 46.78 114 PHE A O 1
ATOM 909 N N . LEU A 1 115 ? 11.494 -7.240 -18.564 1.00 45.47 115 LEU A N 1
ATOM 910 C CA . LEU A 1 115 ? 10.484 -8.209 -18.180 1.00 45.47 115 LEU A CA 1
ATOM 911 C C . LEU A 1 115 ? 9.207 -7.392 -18.021 1.00 45.47 115 LEU A C 1
ATOM 913 O O . LEU A 1 115 ? 8.741 -7.103 -16.923 1.00 45.47 115 LEU A O 1
ATOM 917 N N . SER A 1 116 ? 8.678 -6.992 -19.177 1.00 46.62 116 SER A N 1
ATOM 918 C CA . SER A 1 116 ? 7.264 -7.076 -19.452 1.00 46.62 116 SER A CA 1
ATOM 919 C C . SER A 1 116 ? 6.773 -8.309 -18.704 1.00 46.62 116 SER A C 1
ATOM 921 O O . SER A 1 116 ? 7.137 -9.443 -19.021 1.00 46.62 116 SER A O 1
ATOM 923 N N . CYS A 1 117 ? 5.997 -8.078 -17.660 1.00 47.31 117 CYS A N 1
ATOM 924 C CA . CYS A 1 117 ? 4.773 -8.837 -17.653 1.00 47.31 117 CYS A CA 1
ATOM 925 C C . CYS A 1 117 ? 4.027 -8.522 -18.973 1.00 47.31 117 CYS A C 1
ATOM 927 O O . CYS A 1 117 ? 3.382 -9.456 -19.471 1.00 47.31 117 CYS A O 1
#

Organism: NCBI:txid166010